Protein AF-A0A218QKM0-F1 (afdb_monomer_lite)

pLDDT: mean 96.47, std 3.66, range [78.0, 98.75]

Foldseek 3Di:
DQQAQLCQQALHHDDPVCSVPDASAPVHCPCVVVVVCCSLAPFQQDLPRDTRHNVSHGRHQAHDPDAANNPPRHDRNNPVSNVVVVVVVVCVVVVPPDDDPD

Sequence (102 aa):
MIHVAIPESRGQHVGWNNFLTTPPHPEGLAPLWSGNWGAYAANPDTANHLFGTSQGAGTAILTFLGGFHPQTESLWLTDMAHHHLAIAVIFIIAGHQYRTSW

Secondary structure (DSSP, 8-state):
-TTTHHHHHTT----TTTTTTS-SSTTTTHHHHTT-GGGGGSSPPPTT--TTSSTT----SS----S--TTT-S--HHHHHHHHHHHHHHHHHHHTSS----

Radius of gyration: 15.81 Å; chains: 1; bounding box: 37×33×45 Å

Structure (mmCIF, N/CA/C/O backbone):
data_AF-A0A218QKM0-F1
#
_entry.id   AF-A0A218QKM0-F1
#
loop_
_atom_site.group_PDB
_atom_site.id
_atom_site.type_symbol
_atom_site.label_atom_id
_atom_site.label_alt_id
_atom_site.label_comp_id
_atom_site.label_asym_id
_atom_site.label_entity_id
_atom_site.label_seq_id
_atom_site.pdbx_PDB_ins_code
_atom_site.Cartn_x
_atom_site.Cartn_y
_atom_site.Cartn_z
_atom_site.occupancy
_atom_site.B_iso_or_equiv
_atom_site.auth_seq_id
_atom_site.auth_comp_id
_atom_site.auth_asym_id
_atom_site.auth_atom_id
_atom_site.pdbx_PDB_model_num
ATOM 1 N N . MET A 1 1 ? 4.802 -3.402 1.919 1.00 96.19 1 MET A N 1
ATOM 2 C CA . MET A 1 1 ? 4.032 -2.448 2.753 1.00 96.19 1 MET A CA 1
ATOM 3 C C . MET A 1 1 ? 2.539 -2.519 2.459 1.00 96.19 1 MET A C 1
ATOM 5 O O . MET A 1 1 ? 1.801 -2.934 3.338 1.00 96.19 1 MET A O 1
ATOM 9 N N . ILE A 1 2 ? 2.118 -2.211 1.228 1.00 98.31 2 ILE A N 1
ATOM 10 C CA . ILE A 1 2 ? 0.705 -2.129 0.802 1.00 98.31 2 ILE A CA 1
ATOM 11 C C . ILE A 1 2 ? -0.121 -3.382 1.120 1.00 98.31 2 ILE A C 1
ATOM 13 O O . ILE A 1 2 ? -1.221 -3.269 1.633 1.00 98.31 2 ILE A O 1
ATOM 17 N N . HIS A 1 3 ? 0.411 -4.573 0.857 1.00 98.12 3 HIS A N 1
ATOM 18 C CA . HIS A 1 3 ? -0.372 -5.802 0.987 1.00 98.12 3 HIS A CA 1
ATOM 19 C C . HIS A 1 3 ? -0.370 -6.456 2.374 1.00 98.12 3 HIS A C 1
ATOM 21 O O . HIS A 1 3 ? -1.158 -7.362 2.596 1.00 98.12 3 HIS A O 1
ATOM 27 N N . VAL A 1 4 ? 0.540 -6.075 3.274 1.00 98.38 4 VAL A N 1
ATOM 28 C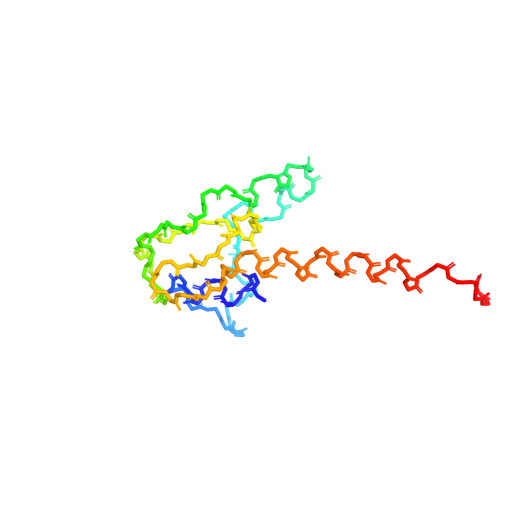 CA . VAL A 1 4 ? 0.692 -6.764 4.571 1.00 98.38 4 VAL A CA 1
ATOM 29 C C . VAL A 1 4 ? 0.723 -5.745 5.696 1.00 98.38 4 VAL A C 1
ATOM 31 O O . VAL A 1 4 ? -0.225 -5.655 6.453 1.00 98.38 4 VAL A O 1
ATOM 34 N N . ALA A 1 5 ? 1.755 -4.900 5.760 1.00 98.31 5 ALA A N 1
ATOM 35 C CA . ALA A 1 5 ? 1.909 -3.942 6.857 1.00 98.31 5 ALA A CA 1
ATOM 36 C C . ALA A 1 5 ? 0.703 -2.997 7.032 1.00 98.31 5 ALA A C 1
ATOM 38 O O . ALA A 1 5 ? 0.280 -2.774 8.159 1.00 98.31 5 ALA A O 1
ATOM 39 N N . ILE A 1 6 ? 0.141 -2.463 5.939 1.00 98.31 6 ILE A N 1
ATOM 40 C CA . ILE A 1 6 ? -1.046 -1.593 6.009 1.00 98.31 6 ILE A CA 1
ATOM 41 C C . ILE A 1 6 ? -2.285 -2.382 6.488 1.00 98.31 6 ILE A C 1
ATOM 43 O O . ILE A 1 6 ? -2.866 -1.973 7.490 1.00 98.31 6 ILE A O 1
ATOM 47 N N . PRO A 1 7 ? -2.669 -3.522 5.882 1.00 98.38 7 PRO A N 1
ATOM 48 C CA . PRO A 1 7 ? -3.745 -4.366 6.411 1.00 98.38 7 PRO A CA 1
ATOM 49 C C . PRO A 1 7 ? -3.563 -4.782 7.878 1.00 98.38 7 PRO A C 1
ATOM 51 O O . PRO A 1 7 ? -4.477 -4.600 8.679 1.00 98.38 7 PRO A O 1
ATOM 54 N N . GLU A 1 8 ? -2.373 -5.243 8.267 1.00 98.38 8 GLU A N 1
ATOM 55 C CA . GLU A 1 8 ? -2.078 -5.656 9.647 1.00 98.38 8 GLU A CA 1
ATOM 56 C C . GLU A 1 8 ? -2.193 -4.475 10.623 1.00 98.38 8 GLU A C 1
ATOM 58 O O . GLU A 1 8 ? -2.754 -4.612 11.708 1.00 98.38 8 GLU A O 1
ATOM 63 N N . SER A 1 9 ? -1.771 -3.269 10.216 1.00 97.75 9 SER A N 1
ATOM 64 C CA . SER A 1 9 ? -1.986 -2.047 11.008 1.00 97.75 9 SER A CA 1
ATOM 65 C C . SER A 1 9 ? -3.463 -1.680 11.175 1.00 97.75 9 SER A C 1
ATOM 67 O O . SER A 1 9 ? -3.807 -0.921 12.077 1.00 97.75 9 SER A O 1
ATOM 69 N N . ARG A 1 10 ? -4.341 -2.239 10.336 1.00 98.38 10 ARG A N 1
ATOM 70 C CA . ARG A 1 10 ? -5.798 -2.063 10.370 1.00 98.38 10 ARG A CA 1
ATOM 71 C C . ARG A 1 10 ? -6.523 -3.266 10.981 1.00 98.38 10 ARG A C 1
ATOM 73 O O . ARG A 1 10 ? -7.741 -3.378 10.863 1.00 98.38 10 ARG A O 1
ATOM 80 N N . GLY A 1 11 ? -5.791 -4.180 11.623 1.00 97.88 11 GLY A N 1
ATOM 81 C CA . GLY A 1 11 ? -6.353 -5.382 12.244 1.00 97.88 11 GLY A CA 1
ATOM 82 C C . GLY A 1 11 ? -6.830 -6.439 11.243 1.00 97.88 11 GLY A C 1
ATOM 83 O O . GLY A 1 11 ? -7.588 -7.336 11.611 1.00 97.88 11 GLY A O 1
ATOM 84 N N . GLN A 1 12 ? -6.413 -6.341 9.978 1.00 98.00 12 GLN A N 1
ATOM 85 C CA . GLN A 1 12 ? -6.726 -7.309 8.935 1.00 98.00 12 GLN A CA 1
ATOM 86 C C . GLN A 1 12 ? -5.519 -8.214 8.687 1.00 98.00 12 GLN A C 1
ATOM 88 O O . GLN A 1 12 ? -4.516 -7.782 8.119 1.00 98.00 12 GLN A O 1
ATOM 93 N N . HIS A 1 13 ? -5.649 -9.490 9.052 1.00 98.25 13 HIS A N 1
ATOM 94 C CA . HIS A 1 13 ? -4.564 -10.445 8.864 1.00 98.25 13 HIS A CA 1
ATOM 95 C C . HIS A 1 13 ? -4.358 -10.811 7.386 1.00 98.25 13 HIS A C 1
ATOM 97 O O . HIS A 1 13 ? -5.274 -11.328 6.731 1.00 98.25 13 HIS A O 1
ATOM 103 N N . VAL A 1 14 ? -3.140 -10.609 6.879 1.00 98.38 14 VAL A N 1
ATOM 104 C CA . VAL A 1 14 ? -2.734 -11.011 5.526 1.00 98.38 14 VAL A CA 1
ATOM 105 C C . VAL A 1 14 ? -1.424 -11.792 5.580 1.00 98.38 14 VAL A C 1
ATOM 107 O O . VAL A 1 14 ? -0.359 -11.256 5.879 1.00 98.38 14 VAL A O 1
ATOM 110 N N . GLY A 1 15 ? -1.505 -13.071 5.223 1.00 97.94 15 GLY A N 1
ATOM 111 C CA . GLY A 1 15 ? -0.392 -14.010 5.193 1.00 97.94 15 GLY A CA 1
ATOM 112 C C . GLY A 1 15 ? -0.331 -14.804 3.890 1.00 97.94 15 GLY A C 1
ATOM 113 O O . GLY A 1 15 ? -1.109 -14.608 2.956 1.00 97.94 15 GLY A O 1
ATOM 114 N N . TRP A 1 16 ? 0.607 -15.747 3.816 1.00 98.19 16 TRP A N 1
ATOM 115 C CA . TRP A 1 16 ? 0.858 -16.538 2.604 1.00 98.19 16 TRP A CA 1
ATOM 116 C C . TRP A 1 16 ? -0.357 -17.326 2.102 1.00 98.19 16 TRP A C 1
ATOM 118 O O . TRP A 1 16 ? -0.498 -17.550 0.904 1.00 98.19 16 TRP A O 1
ATOM 128 N N . ASN A 1 17 ? -1.243 -17.732 3.008 1.00 97.88 17 ASN A N 1
ATOM 129 C CA . ASN A 1 17 ? -2.442 -18.509 2.707 1.00 97.88 17 ASN A CA 1
ATOM 130 C C . ASN A 1 17 ? -3.575 -17.689 2.066 1.00 97.88 17 ASN A C 1
ATOM 132 O O . ASN A 1 17 ? -4.422 -18.282 1.404 1.00 97.88 17 ASN A O 1
ATOM 136 N N . ASN A 1 18 ? -3.626 -16.366 2.269 1.00 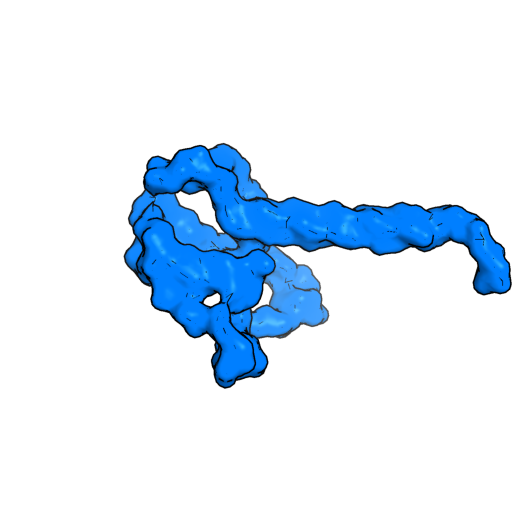97.94 18 ASN A N 1
ATOM 137 C CA . ASN A 1 18 ? -4.753 -15.526 1.837 1.00 97.94 18 ASN A CA 1
ATOM 138 C C . ASN A 1 18 ? -4.349 -14.254 1.065 1.00 97.94 18 ASN A C 1
ATOM 140 O O . ASN A 1 18 ? -5.228 -13.536 0.582 1.00 97.94 18 ASN A O 1
ATOM 144 N N . PHE A 1 19 ? -3.051 -13.976 0.904 1.00 97.75 19 PHE A N 1
ATOM 145 C CA . PHE A 1 19 ? -2.538 -12.796 0.196 1.00 97.75 19 PHE A CA 1
ATOM 146 C C . PHE A 1 19 ? -3.061 -12.686 -1.241 1.00 97.75 19 PHE A C 1
ATOM 148 O O . PHE A 1 19 ? -3.386 -11.597 -1.703 1.00 97.75 19 PHE A O 1
ATOM 155 N N . LEU A 1 20 ? -3.173 -13.812 -1.953 1.00 98.00 20 LEU A N 1
ATOM 156 C CA . LEU A 1 20 ? -3.622 -13.830 -3.351 1.00 98.00 20 LEU A CA 1
ATOM 157 C C . LEU A 1 20 ? -5.128 -13.583 -3.512 1.00 98.00 20 LEU A C 1
ATOM 159 O O . LEU A 1 20 ? -5.582 -13.251 -4.602 1.00 98.00 20 LEU A O 1
ATOM 163 N N . THR A 1 21 ? -5.899 -13.749 -2.441 1.00 97.62 21 THR A N 1
ATOM 164 C CA . THR A 1 21 ? -7.360 -13.594 -2.438 1.00 97.62 21 THR A CA 1
ATOM 165 C C . THR A 1 21 ? -7.822 -12.349 -1.687 1.00 97.62 21 THR A C 1
ATOM 167 O O . THR A 1 21 ? -9.007 -12.033 -1.707 1.00 97.62 21 THR A O 1
ATOM 170 N N . THR A 1 22 ? -6.905 -11.642 -1.023 1.00 97.75 22 THR A N 1
ATOM 171 C CA . THR A 1 22 ? -7.200 -10.442 -0.237 1.00 97.75 22 THR A CA 1
ATOM 172 C C . THR A 1 22 ? -6.669 -9.209 -0.968 1.00 97.75 22 THR A C 1
ATOM 174 O O . THR A 1 22 ? -5.459 -8.967 -0.953 1.00 97.75 22 THR A O 1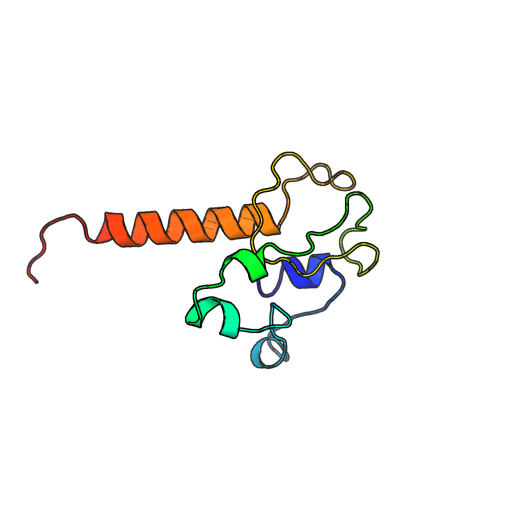
ATOM 177 N N . PRO A 1 23 ? -7.527 -8.418 -1.633 1.00 97.31 23 PRO A N 1
ATOM 178 C CA . PRO A 1 23 ? -7.065 -7.233 -2.339 1.00 97.31 23 PRO A CA 1
ATOM 179 C C . PRO A 1 23 ? -6.599 -6.154 -1.344 1.00 97.31 23 PRO A C 1
ATOM 181 O O . PRO A 1 23 ? -7.237 -5.961 -0.310 1.00 97.31 23 PRO A O 1
ATOM 184 N N . PRO A 1 24 ? -5.523 -5.406 -1.652 1.00 96.88 24 PRO A N 1
ATOM 185 C CA . PRO A 1 24 ? -5.017 -4.351 -0.771 1.00 96.88 24 PRO A CA 1
ATOM 186 C C . PRO A 1 24 ? -5.870 -3.071 -0.789 1.00 96.88 24 PRO A C 1
ATOM 188 O O . PRO A 1 24 ? -5.725 -2.232 0.093 1.00 96.88 24 PRO A O 1
ATOM 191 N N . HIS A 1 25 ? -6.729 -2.898 -1.798 1.00 97.94 25 HIS A N 1
ATOM 192 C CA . HIS A 1 25 ? -7.624 -1.752 -1.952 1.00 97.94 25 HIS A CA 1
ATOM 193 C C . HIS A 1 25 ? -8.996 -2.231 -2.454 1.00 97.94 25 HIS A C 1
ATOM 195 O O . HIS A 1 25 ? -9.021 -3.120 -3.311 1.00 97.94 25 HIS A O 1
ATOM 201 N N . PRO A 1 26 ? -10.124 -1.647 -2.001 1.00 96.88 26 PRO A N 1
ATOM 202 C CA . PRO A 1 26 ? -11.468 -2.088 -2.395 1.00 96.88 26 PRO A CA 1
ATOM 203 C C . PRO A 1 26 ? -11.716 -2.086 -3.910 1.00 96.88 26 PRO A C 1
ATOM 205 O O . PRO A 1 26 ? -12.332 -3.003 -4.441 1.00 96.88 26 PRO A O 1
ATOM 208 N N . GLU A 1 27 ? -11.190 -1.087 -4.622 1.00 96.62 27 GLU A N 1
ATOM 209 C CA . GLU A 1 27 ? -11.315 -0.977 -6.088 1.00 96.62 27 GLU A CA 1
ATOM 210 C C . GLU A 1 27 ? -10.266 -1.798 -6.865 1.00 96.62 27 GLU A C 1
ATOM 212 O O . GLU A 1 27 ? -10.186 -1.736 -8.095 1.00 96.62 27 GLU A O 1
ATOM 217 N N . GLY A 1 28 ? -9.425 -2.563 -6.163 1.00 96.25 28 GLY A N 1
ATOM 218 C CA . GLY A 1 28 ? -8.371 -3.369 -6.769 1.00 96.25 28 GLY A CA 1
ATOM 219 C C . GLY A 1 28 ? -7.440 -2.542 -7.658 1.00 96.25 28 GLY A C 1
ATOM 220 O O . GLY A 1 28 ? -7.023 -1.443 -7.294 1.00 96.25 28 GLY A O 1
ATOM 221 N N . LEU A 1 2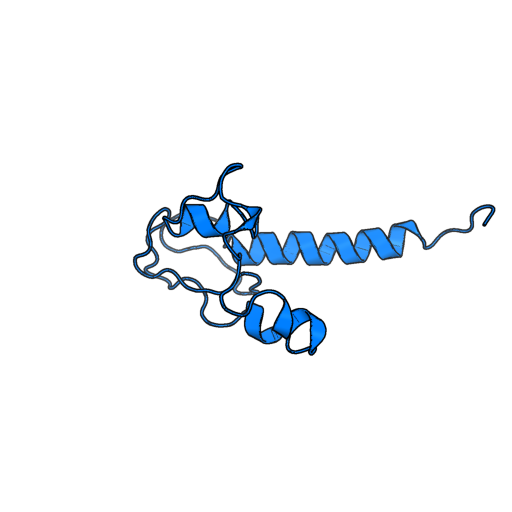9 ? -7.109 -3.079 -8.836 1.00 97.69 29 LEU A N 1
ATOM 222 C CA . LEU A 1 29 ? -6.227 -2.433 -9.816 1.00 97.69 29 LEU A CA 1
ATOM 223 C C . LEU A 1 29 ? -6.971 -1.551 -10.831 1.00 97.69 29 LEU A C 1
ATOM 225 O O . LEU A 1 29 ? -6.330 -0.963 -11.696 1.00 97.69 29 LEU A O 1
ATOM 229 N N . ALA A 1 30 ? -8.301 -1.444 -10.770 1.00 98.00 30 ALA A N 1
ATOM 230 C CA . ALA A 1 30 ? -9.046 -0.674 -11.767 1.00 98.00 30 ALA A CA 1
ATOM 231 C C . ALA A 1 30 ? -8.631 0.818 -11.818 1.00 98.00 30 ALA A C 1
ATOM 233 O O . ALA A 1 30 ? -8.386 1.304 -12.926 1.00 98.00 30 ALA A O 1
ATOM 234 N N . PRO A 1 31 ? -8.443 1.532 -10.683 1.00 97.94 31 PRO A N 1
ATOM 235 C CA . PRO A 1 31 ? -7.980 2.924 -10.700 1.00 97.94 31 PRO A CA 1
ATOM 236 C C . PRO A 1 31 ? -6.569 3.115 -11.271 1.00 97.94 31 PRO A C 1
ATOM 238 O O . PRO A 1 31 ? -6.275 4.161 -11.849 1.00 97.94 31 PRO A O 1
ATOM 241 N N . LEU A 1 32 ? -5.697 2.105 -11.153 1.00 97.50 32 LEU A N 1
ATOM 242 C CA . LEU A 1 32 ? -4.363 2.128 -11.759 1.00 97.50 32 LEU A CA 1
ATOM 243 C C . LEU A 1 32 ? -4.459 2.224 -13.286 1.00 97.50 32 LEU A C 1
ATOM 245 O O . LEU A 1 32 ? -3.814 3.079 -13.893 1.00 97.50 32 LEU A O 1
ATOM 249 N N . TRP A 1 33 ? -5.282 1.364 -13.891 1.00 97.75 33 TRP A N 1
ATOM 250 C CA . TRP A 1 33 ? -5.397 1.243 -15.347 1.00 97.75 33 TRP A CA 1
ATOM 251 C C . TRP A 1 33 ? -6.273 2.320 -15.987 1.00 97.75 33 TRP A C 1
ATOM 253 O O . TRP A 1 33 ? -6.068 2.652 -17.151 1.00 97.75 33 TRP A O 1
ATOM 263 N N . SER A 1 34 ? -7.220 2.896 -15.243 1.00 97.69 34 SER A N 1
ATOM 264 C CA . SER A 1 34 ? -8.023 4.034 -15.710 1.00 97.69 34 SER A CA 1
ATOM 265 C C . SER A 1 34 ? -7.316 5.386 -15.559 1.00 97.69 34 SER A C 1
ATOM 267 O O . SER A 1 34 ? -7.839 6.400 -16.016 1.00 97.69 34 SER A O 1
ATOM 269 N N . GLY A 1 35 ? -6.146 5.422 -14.908 1.00 96.81 35 GLY A N 1
ATOM 270 C CA . GLY A 1 35 ? -5.403 6.653 -14.626 1.00 96.81 35 GLY A CA 1
ATOM 271 C C . GLY A 1 35 ? -5.955 7.469 -13.451 1.00 96.81 35 GLY A C 1
ATOM 272 O O . GLY A 1 35 ? -5.401 8.515 -13.120 1.00 96.81 35 GLY A O 1
ATOM 273 N N . ASN A 1 36 ? -7.010 7.001 -12.777 1.00 97.56 36 ASN A N 1
ATOM 274 C CA . ASN A 1 36 ? -7.565 7.647 -11.588 1.00 97.56 36 ASN A CA 1
ATOM 275 C C . ASN A 1 36 ? -6.766 7.286 -10.319 1.00 97.56 36 ASN A C 1
ATOM 277 O O . ASN A 1 36 ? -7.297 6.733 -9.356 1.00 97.56 36 ASN A O 1
ATOM 281 N N . TRP A 1 37 ? -5.465 7.582 -10.303 1.00 97.75 37 TRP A N 1
ATOM 282 C CA . TRP A 1 37 ? -4.575 7.182 -9.202 1.00 97.75 37 TRP A CA 1
ATOM 283 C C . TRP A 1 37 ? -4.923 7.847 -7.867 1.00 97.75 37 TRP A C 1
ATOM 285 O O . TRP A 1 37 ? -4.627 7.291 -6.812 1.00 97.75 37 TRP A O 1
ATOM 295 N N . GLY A 1 38 ? -5.598 9.002 -7.906 1.00 97.38 38 GLY A N 1
ATOM 296 C CA . GLY A 1 38 ? -6.075 9.705 -6.715 1.00 97.38 38 GLY A CA 1
ATOM 297 C C . GLY A 1 38 ? -7.036 8.877 -5.856 1.00 97.38 38 GLY A C 1
ATOM 298 O O . GLY A 1 38 ? -7.098 9.096 -4.648 1.00 97.38 38 GLY A O 1
ATOM 299 N N . ALA A 1 39 ? -7.714 7.878 -6.435 1.00 97.75 39 ALA A N 1
ATOM 300 C CA . ALA A 1 39 ? -8.566 6.956 -5.684 1.00 97.75 39 ALA A CA 1
ATOM 301 C C . ALA A 1 39 ? -7.797 6.224 -4.567 1.00 97.75 39 ALA A C 1
ATOM 303 O O . ALA A 1 39 ? -8.324 6.047 -3.473 1.00 97.75 39 ALA A O 1
ATOM 304 N N . TYR A 1 40 ? -6.519 5.889 -4.785 1.00 98.50 40 TYR A N 1
ATOM 305 C CA . TYR A 1 40 ? -5.688 5.197 -3.791 1.00 98.50 40 TYR A CA 1
ATOM 306 C C . TYR A 1 40 ? -5.268 6.059 -2.592 1.00 98.50 40 TYR A C 1
ATOM 308 O O . TYR A 1 40 ? -4.751 5.517 -1.609 1.00 98.50 40 TYR A O 1
ATOM 316 N N . ALA A 1 41 ? -5.485 7.374 -2.663 1.00 98.25 41 ALA A N 1
ATOM 317 C CA . ALA A 1 41 ? -5.225 8.322 -1.580 1.00 98.25 41 ALA A CA 1
ATOM 318 C C . ALA A 1 41 ? -6.491 8.688 -0.789 1.00 98.25 41 ALA A C 1
ATOM 320 O O . ALA A 1 41 ? -6.405 9.383 0.225 1.00 98.25 41 ALA A O 1
ATOM 321 N N . ALA A 1 42 ? -7.666 8.247 -1.247 1.00 96.56 42 ALA A N 1
ATOM 322 C CA . ALA A 1 42 ? -8.935 8.594 -0.629 1.00 96.56 42 ALA A CA 1
ATOM 323 C C . ALA A 1 42 ? -9.140 7.852 0.700 1.00 96.56 42 ALA A C 1
ATOM 325 O O . ALA A 1 42 ? -8.848 6.662 0.817 1.00 96.56 42 ALA A O 1
ATOM 326 N N . ASN A 1 43 ? -9.712 8.557 1.682 1.00 97.06 43 ASN A N 1
ATOM 327 C CA . ASN A 1 43 ? -10.036 8.041 3.017 1.00 97.06 43 ASN A CA 1
ATOM 328 C C . ASN A 1 43 ? -8.803 7.471 3.753 1.00 97.06 43 ASN A C 1
ATOM 330 O O . ASN A 1 43 ? -8.696 6.250 3.918 1.00 97.06 43 ASN A O 1
ATOM 334 N N . PRO A 1 44 ? -7.851 8.328 4.173 1.00 97.69 44 PRO A N 1
ATOM 335 C CA . PRO A 1 44 ? -6.731 7.905 5.010 1.00 97.69 44 PRO A CA 1
ATOM 336 C C . PRO A 1 44 ? -7.201 7.405 6.381 1.00 97.69 44 PRO A C 1
ATOM 338 O O . PRO A 1 44 ? -8.333 7.662 6.796 1.00 97.69 44 PRO A O 1
ATOM 341 N N . ASP A 1 45 ? -6.309 6.715 7.094 1.00 97.81 45 ASP A N 1
ATOM 342 C CA . ASP A 1 45 ? -6.513 6.416 8.511 1.00 97.81 45 ASP A CA 1
ATOM 343 C C . ASP A 1 45 ? -6.725 7.728 9.287 1.00 97.81 45 ASP A C 1
ATOM 345 O O . ASP A 1 45 ? -6.068 8.743 9.037 1.00 97.81 45 ASP A O 1
ATOM 349 N N . THR A 1 46 ? -7.706 7.741 10.188 1.00 96.69 46 THR A N 1
ATOM 350 C CA . THR A 1 46 ? -8.080 8.964 10.915 1.00 96.69 46 THR A CA 1
ATOM 351 C C . THR A 1 46 ? -7.057 9.305 12.001 1.00 96.69 46 THR A C 1
ATOM 353 O O . THR A 1 46 ? -6.307 8.448 12.455 1.00 96.69 46 THR A O 1
ATOM 356 N N . ALA A 1 47 ? -7.077 10.539 12.514 1.00 93.56 47 ALA A N 1
ATOM 357 C CA . ALA A 1 47 ? -6.234 10.932 13.651 1.00 93.56 47 ALA A CA 1
ATOM 358 C C . ALA A 1 47 ? -6.482 10.101 14.931 1.00 93.56 47 ALA A C 1
ATOM 360 O O . ALA A 1 47 ? -5.618 10.042 15.799 1.00 93.56 47 ALA A O 1
ATOM 361 N N . ASN A 1 48 ? -7.652 9.460 15.033 1.00 94.69 48 ASN A N 1
ATOM 362 C CA . ASN A 1 48 ? -8.035 8.583 16.139 1.00 94.69 48 ASN A CA 1
ATOM 363 C C . ASN A 1 48 ? -7.898 7.091 15.781 1.00 94.69 48 ASN A C 1
ATOM 365 O O . ASN A 1 48 ? -8.465 6.251 16.481 1.00 94.69 48 ASN A O 1
ATOM 369 N N . HIS A 1 49 ? -7.221 6.753 14.675 1.00 96.75 49 HIS A N 1
ATOM 370 C CA . HIS A 1 49 ? -6.964 5.362 14.308 1.00 96.75 49 HIS A CA 1
ATOM 371 C C . HIS A 1 49 ? -6.173 4.670 15.418 1.00 96.75 49 HIS A C 1
ATOM 373 O O . HIS A 1 49 ? -5.182 5.199 15.923 1.00 96.75 49 HIS A O 1
ATOM 379 N N . LEU A 1 50 ? -6.648 3.490 15.813 1.00 96.75 50 LEU A N 1
ATOM 380 C CA . LEU A 1 50 ? -5.962 2.628 16.763 1.00 96.75 50 LEU A CA 1
ATOM 381 C C . LEU A 1 50 ? -5.157 1.581 15.989 1.00 96.75 50 LEU A C 1
ATOM 383 O O . LEU A 1 50 ? -5.721 0.662 15.387 1.00 96.75 50 LEU A O 1
ATOM 387 N N . PHE A 1 51 ? -3.834 1.709 16.027 1.00 96.94 51 PHE A N 1
ATOM 388 C CA . PHE A 1 51 ? -2.904 0.845 15.312 1.00 96.94 51 PHE A CA 1
ATOM 389 C C . PHE A 1 51 ? -3.087 -0.632 15.689 1.00 96.94 51 PHE A C 1
ATOM 391 O O . PHE A 1 51 ? -3.185 -0.987 16.864 1.00 96.94 51 PHE A O 1
ATOM 398 N N . GLY A 1 52 ? -3.105 -1.499 14.678 1.00 96.62 52 GLY A N 1
ATOM 399 C CA . GLY A 1 52 ? -3.370 -2.933 14.806 1.00 96.62 52 GLY A CA 1
ATOM 400 C C . GLY A 1 52 ? -4.859 -3.287 14.858 1.00 96.62 52 GLY A C 1
ATOM 401 O O . GLY A 1 52 ? -5.201 -4.444 15.092 1.00 96.62 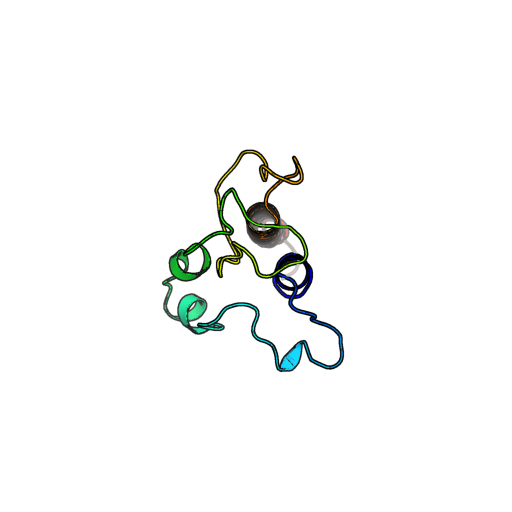52 GLY A O 1
ATOM 402 N N . THR A 1 53 ? -5.752 -2.313 14.659 1.00 97.69 53 THR A N 1
ATOM 403 C CA . THR A 1 53 ? -7.203 -2.506 14.761 1.00 97.69 53 THR A CA 1
ATOM 404 C C . THR A 1 53 ? -7.956 -1.792 13.638 1.00 97.69 53 THR A C 1
ATOM 406 O O . THR A 1 53 ? -7.411 -0.916 12.962 1.00 97.69 53 THR A O 1
ATOM 409 N N . SER A 1 54 ? -9.230 -2.142 13.452 1.00 97.69 54 SER A N 1
ATOM 410 C CA . SER A 1 54 ? -10.089 -1.516 12.442 1.00 97.69 54 SER A CA 1
ATOM 411 C C . SER A 1 54 ? -10.737 -0.208 12.920 1.00 97.69 54 SER A C 1
ATOM 413 O O . SER A 1 54 ? -11.397 0.472 12.133 1.00 97.69 54 SER A O 1
ATOM 415 N N . GLN A 1 55 ? -10.602 0.165 14.199 1.00 98.06 55 GLN A N 1
ATOM 416 C CA . GLN A 1 55 ? -11.193 1.396 14.730 1.00 98.06 55 GLN A CA 1
ATOM 417 C C . GLN A 1 55 ? -10.492 2.634 14.162 1.00 98.06 55 GLN A C 1
ATOM 419 O O . GLN A 1 55 ? -9.327 2.880 14.456 1.00 98.06 55 GLN A O 1
ATOM 424 N N . GLY A 1 56 ? -11.220 3.439 13.383 1.00 96.62 56 GLY A N 1
ATOM 425 C CA . GLY A 1 56 ? -10.686 4.654 12.758 1.00 96.62 56 GLY A CA 1
ATOM 426 C C . GLY A 1 56 ? -9.780 4.391 11.549 1.00 96.62 56 GLY A C 1
ATOM 427 O O . GLY A 1 56 ? -9.136 5.332 11.083 1.00 96.62 56 GLY A O 1
ATOM 428 N N . ALA A 1 57 ? -9.735 3.146 11.061 1.00 97.81 57 ALA A N 1
ATOM 429 C CA . ALA A 1 57 ? -8.976 2.745 9.883 1.00 97.81 57 ALA A CA 1
ATOM 430 C C . ALA A 1 57 ? -9.644 3.242 8.591 1.00 97.81 57 ALA A C 1
ATOM 432 O O . ALA A 1 57 ? -10.867 3.193 8.444 1.00 97.81 57 ALA A O 1
ATOM 433 N N . GLY A 1 58 ? -8.825 3.701 7.654 1.00 97.75 58 GLY A N 1
ATOM 434 C CA . GLY A 1 58 ? -9.223 4.110 6.316 1.00 97.75 58 GLY A CA 1
ATOM 435 C C . GLY A 1 58 ? -9.017 3.010 5.275 1.00 97.75 58 GLY A C 1
ATOM 436 O O . GLY A 1 58 ? -8.751 1.847 5.584 1.00 97.75 58 GLY A O 1
ATOM 437 N N . THR A 1 59 ? -9.116 3.395 4.004 1.00 98.12 59 THR A N 1
ATOM 438 C CA . THR A 1 59 ? -8.889 2.504 2.854 1.00 98.12 59 THR A CA 1
ATOM 439 C C . THR A 1 59 ? -7.717 2.932 1.984 1.00 98.12 59 THR A C 1
ATOM 441 O O . THR A 1 59 ? -7.250 2.121 1.187 1.00 98.12 59 THR A O 1
ATOM 444 N N . ALA A 1 60 ? -7.208 4.159 2.146 1.00 98.44 60 ALA A N 1
ATOM 445 C CA . ALA A 1 60 ? -6.075 4.650 1.368 1.00 98.44 60 ALA A CA 1
ATOM 446 C C . ALA A 1 60 ? -4.866 3.710 1.482 1.00 98.44 60 ALA A C 1
ATOM 448 O O . ALA A 1 60 ? -4.596 3.148 2.547 1.00 98.44 60 ALA A O 1
ATOM 449 N N . ILE A 1 61 ? -4.115 3.560 0.395 1.00 98.56 61 ILE A N 1
ATOM 450 C CA . ILE A 1 61 ? -2.872 2.772 0.364 1.00 98.56 61 ILE A CA 1
ATOM 451 C C . ILE A 1 61 ? -1.648 3.611 -0.008 1.00 98.56 61 ILE A C 1
ATOM 453 O O . ILE A 1 61 ? -0.521 3.186 0.247 1.00 98.56 61 ILE A O 1
ATOM 457 N N . LEU A 1 62 ? -1.860 4.798 -0.584 1.00 98.44 62 LEU A N 1
ATOM 458 C CA . LEU A 1 62 ? -0.816 5.720 -1.022 1.00 98.44 62 LEU A CA 1
ATOM 459 C C . LEU A 1 62 ? -1.247 7.144 -0.674 1.00 98.44 62 LEU A C 1
ATOM 461 O O . LEU A 1 62 ? -2.116 7.702 -1.335 1.00 98.44 62 LEU A O 1
ATOM 465 N N . THR A 1 63 ? -0.653 7.737 0.356 1.00 98.31 63 THR A N 1
ATOM 466 C CA . THR A 1 63 ? -1.000 9.097 0.800 1.00 98.31 63 THR A CA 1
ATOM 467 C C . THR A 1 63 ? 0.209 10.022 0.747 1.00 98.31 63 THR A C 1
ATOM 469 O O . THR A 1 63 ? 1.309 9.603 0.387 1.00 98.31 63 THR A O 1
ATOM 472 N N . PHE A 1 64 ? -0.018 11.302 1.031 1.00 97.38 64 PHE A N 1
ATOM 473 C CA . PHE A 1 64 ? 1.029 12.308 1.187 1.00 97.38 64 PHE A CA 1
ATOM 474 C C . PHE A 1 64 ? 0.627 13.271 2.317 1.00 97.38 64 PHE A C 1
ATOM 476 O O . PHE A 1 64 ? 0.438 14.465 2.096 1.00 97.38 64 PHE A O 1
ATOM 483 N N . LEU A 1 65 ? 0.364 12.714 3.504 1.00 95.50 65 LEU A N 1
ATOM 484 C CA . LEU A 1 65 ? -0.173 13.460 4.650 1.00 95.50 65 LEU A CA 1
ATOM 485 C C . LEU A 1 65 ? 0.905 14.325 5.312 1.00 95.50 65 LEU A C 1
ATOM 487 O O . LEU A 1 65 ? 0.662 15.489 5.629 1.00 95.50 65 LEU A O 1
ATOM 491 N N . GLY A 1 66 ? 2.097 13.757 5.504 1.00 91.38 66 GLY A N 1
ATOM 492 C CA . GLY A 1 66 ? 3.159 14.357 6.300 1.00 91.38 66 GLY A CA 1
ATOM 493 C C . GLY A 1 66 ? 2.880 14.316 7.809 1.00 91.38 66 GLY A C 1
ATOM 494 O O . GLY A 1 66 ? 1.800 13.953 8.278 1.00 91.38 66 GLY A O 1
ATOM 495 N N . GLY A 1 67 ? 3.894 14.684 8.595 1.00 93.50 67 GLY A N 1
ATOM 496 C CA . GLY A 1 67 ? 3.825 14.625 10.057 1.00 93.50 67 GLY A CA 1
ATOM 497 C C . GLY A 1 67 ? 3.850 13.195 10.605 1.00 93.50 67 GLY A C 1
ATOM 498 O O . GLY A 1 67 ? 4.404 12.287 9.982 1.00 93.50 67 GLY A O 1
ATOM 499 N N . PHE A 1 68 ? 3.270 13.010 11.790 1.00 87.06 68 PHE A N 1
ATOM 500 C CA . PHE A 1 68 ? 3.280 11.740 12.513 1.00 87.06 68 PHE A CA 1
ATOM 501 C C . PHE A 1 68 ? 1.865 11.276 12.850 1.00 87.06 68 PHE A C 1
ATOM 503 O O . PHE A 1 68 ? 0.975 12.088 13.113 1.00 87.06 68 PHE A O 1
ATOM 510 N N . HIS A 1 69 ? 1.679 9.960 12.861 1.00 78.00 69 HIS A N 1
ATOM 511 C CA . HIS A 1 69 ? 0.467 9.309 13.324 1.00 78.00 69 HIS A CA 1
ATOM 512 C C . HIS A 1 69 ? 0.272 9.606 14.828 1.00 78.00 69 HIS A C 1
ATOM 514 O O . HIS A 1 69 ? 1.146 9.243 15.622 1.00 78.00 69 HIS A O 1
ATOM 520 N N . PRO A 1 70 ? -0.842 10.237 15.253 1.00 78.00 70 PRO A N 1
ATOM 521 C CA . PRO A 1 70 ? -0.974 10.806 16.601 1.00 78.00 70 PRO A CA 1
ATOM 522 C C . PRO A 1 70 ? -0.855 9.805 17.753 1.00 78.00 70 PRO A C 1
ATOM 524 O O . PRO A 1 70 ? -0.472 10.185 18.852 1.00 78.00 70 PRO A O 1
ATOM 527 N N . GLN A 1 71 ? -1.189 8.533 17.518 1.00 87.12 71 GLN A N 1
ATOM 528 C CA . GLN A 1 71 ? -1.122 7.493 18.549 1.00 87.12 71 GLN A CA 1
ATOM 529 C C . GLN A 1 71 ? 0.271 6.857 18.675 1.00 87.12 71 GLN A C 1
ATOM 531 O O . GLN A 1 71 ? 0.684 6.485 19.768 1.00 87.12 71 GLN A O 1
ATOM 536 N N . THR A 1 72 ? 0.968 6.657 17.554 1.00 84.69 72 THR A N 1
ATOM 537 C CA . THR A 1 72 ? 2.231 5.896 17.513 1.00 84.69 72 THR A CA 1
ATOM 538 C C . THR A 1 72 ? 3.449 6.805 17.443 1.00 84.69 72 THR A C 1
ATOM 540 O O . THR A 1 72 ? 4.567 6.314 17.564 1.00 84.69 72 THR A O 1
ATOM 543 N N . GLU A 1 73 ? 3.237 8.101 17.190 1.00 89.75 73 GLU A N 1
ATOM 544 C CA . GLU A 1 73 ? 4.272 9.121 16.989 1.00 89.75 73 GLU A CA 1
ATOM 545 C C . GLU A 1 73 ? 5.271 8.759 15.870 1.00 89.75 73 GLU A C 1
ATOM 547 O O . GLU A 1 73 ? 6.397 9.247 15.818 1.00 89.75 73 GLU A O 1
ATOM 552 N N . SER A 1 74 ? 4.846 7.902 14.938 1.00 90.81 74 SER A N 1
ATOM 553 C CA . SER A 1 74 ? 5.639 7.414 13.809 1.00 90.81 74 SER A CA 1
ATOM 554 C C . SER A 1 74 ? 5.092 7.925 12.476 1.00 90.81 74 SER A C 1
ATOM 556 O O . SER A 1 74 ? 4.000 8.484 12.405 1.00 90.81 74 SER A O 1
ATOM 558 N N . LEU A 1 75 ? 5.859 7.769 11.394 1.00 94.62 75 LEU A N 1
ATOM 559 C CA . LEU A 1 75 ? 5.392 8.128 10.051 1.00 94.62 75 LEU A CA 1
ATOM 560 C C . LEU A 1 75 ? 4.171 7.284 9.648 1.00 94.62 75 LEU A C 1
ATOM 562 O O . LEU A 1 75 ? 4.063 6.112 10.014 1.00 94.62 75 LEU A O 1
ATOM 566 N N . TRP A 1 76 ? 3.286 7.850 8.827 1.00 95.56 76 TRP A N 1
ATOM 567 C CA . TRP A 1 76 ? 2.154 7.118 8.259 1.00 95.56 76 TRP A CA 1
ATOM 568 C C . TRP A 1 76 ? 2.636 5.974 7.355 1.00 95.56 76 TRP A C 1
ATOM 570 O O . TRP A 1 76 ? 3.476 6.170 6.472 1.00 95.56 76 TRP A O 1
ATOM 580 N N . LEU A 1 77 ? 2.082 4.768 7.530 1.00 97.44 77 LEU A N 1
ATOM 581 C CA . LEU A 1 77 ? 2.438 3.606 6.699 1.00 97.44 77 LEU A CA 1
ATOM 582 C C . LEU A 1 77 ? 2.126 3.826 5.217 1.00 97.44 77 LEU A C 1
ATOM 584 O O . LEU A 1 77 ? 2.881 3.372 4.359 1.00 97.44 77 LEU A O 1
ATOM 588 N N . THR A 1 78 ? 1.049 4.541 4.912 1.00 98.00 78 THR A N 1
ATOM 589 C CA . THR A 1 78 ? 0.654 4.904 3.547 1.00 98.00 78 THR A CA 1
ATOM 590 C C . THR A 1 78 ? 1.587 5.942 2.917 1.00 98.00 78 THR A C 1
ATOM 592 O O . THR A 1 78 ? 1.864 5.844 1.721 1.00 98.00 78 THR A O 1
ATOM 595 N N . ASP A 1 79 ? 2.157 6.863 3.703 1.00 98.06 79 ASP A N 1
ATOM 596 C CA . ASP A 1 79 ? 3.187 7.804 3.230 1.00 98.06 79 ASP A CA 1
ATOM 597 C C . ASP A 1 79 ? 4.518 7.082 2.985 1.00 98.06 79 ASP A C 1
ATOM 599 O O . ASP A 1 79 ? 5.158 7.276 1.952 1.00 98.06 79 ASP A O 1
ATOM 603 N N . MET A 1 80 ? 4.922 6.187 3.893 1.00 98.38 80 MET A N 1
ATOM 604 C CA . MET A 1 80 ? 6.102 5.346 3.681 1.00 98.38 80 MET A CA 1
ATOM 605 C C . MET A 1 80 ? 5.939 4.450 2.442 1.00 98.38 80 MET A C 1
ATOM 607 O O . MET A 1 80 ? 6.882 4.306 1.664 1.00 98.38 80 MET A O 1
ATOM 611 N N . ALA A 1 81 ? 4.758 3.863 2.221 1.00 98.56 81 ALA A N 1
ATOM 612 C CA . ALA A 1 81 ? 4.481 3.057 1.032 1.00 98.56 81 ALA A CA 1
ATOM 613 C C . ALA A 1 81 ? 4.571 3.888 -0.259 1.00 98.56 81 ALA A C 1
ATOM 615 O O . ALA A 1 81 ? 5.212 3.449 -1.217 1.00 98.56 81 ALA A O 1
ATOM 616 N N . HIS A 1 82 ? 3.994 5.095 -0.264 1.00 98.62 82 HIS A N 1
ATOM 617 C CA . HIS A 1 82 ? 4.114 6.033 -1.379 1.00 98.62 82 HIS A CA 1
ATOM 618 C C . HIS A 1 82 ? 5.574 6.403 -1.629 1.00 98.62 82 HIS A C 1
ATOM 620 O O . HIS A 1 82 ? 6.042 6.285 -2.759 1.00 98.62 82 HIS A O 1
ATOM 626 N N . HIS A 1 83 ? 6.324 6.761 -0.586 1.00 98.44 83 HIS A N 1
ATOM 627 C CA . HIS A 1 83 ? 7.738 7.097 -0.706 1.00 98.44 83 HIS A CA 1
ATOM 628 C C . HIS A 1 83 ? 8.531 5.994 -1.422 1.00 98.44 83 HIS A C 1
ATOM 630 O O . HIS A 1 83 ? 9.213 6.278 -2.405 1.00 98.44 83 HIS A O 1
ATOM 636 N N . HIS A 1 84 ? 8.384 4.734 -0.996 1.00 98.75 84 HIS A N 1
ATOM 637 C CA . HIS A 1 84 ? 9.075 3.605 -1.627 1.00 98.75 84 HIS A CA 1
ATOM 638 C C . HIS A 1 84 ? 8.676 3.413 -3.096 1.00 98.75 84 HIS A C 1
ATOM 640 O O . HIS A 1 84 ? 9.535 3.140 -3.933 1.00 98.75 84 HIS A O 1
ATOM 646 N N . LEU A 1 85 ? 7.391 3.577 -3.427 1.00 98.38 85 LEU A N 1
ATOM 647 C CA . LEU A 1 85 ? 6.932 3.507 -4.814 1.00 98.38 85 LEU A CA 1
ATOM 648 C C . LEU A 1 85 ? 7.545 4.631 -5.664 1.00 98.38 85 LEU A C 1
ATOM 650 O O . LEU A 1 85 ? 8.051 4.368 -6.754 1.00 98.38 85 LEU A O 1
ATOM 654 N N . ALA A 1 86 ? 7.553 5.864 -5.154 1.00 98.38 86 ALA A N 1
ATOM 655 C CA . ALA A 1 86 ? 8.108 7.017 -5.856 1.00 98.38 86 ALA A CA 1
ATOM 656 C C . ALA A 1 86 ? 9.615 6.857 -6.123 1.00 98.38 86 ALA A C 1
ATOM 658 O O . ALA A 1 86 ? 10.06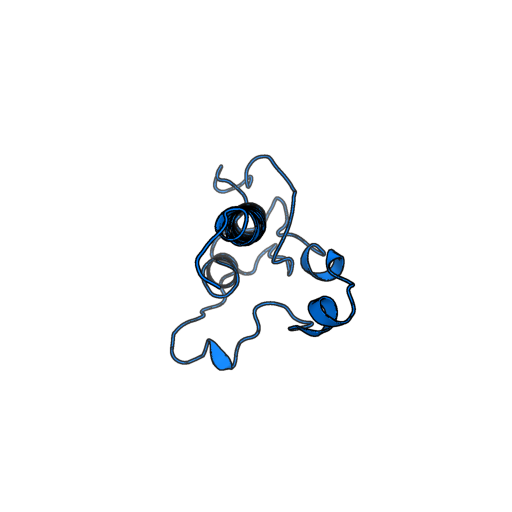2 7.042 -7.257 1.00 98.38 86 ALA A O 1
ATOM 659 N N . ILE A 1 87 ? 10.401 6.444 -5.119 1.00 98.38 87 ILE A N 1
ATOM 660 C CA . ILE A 1 87 ? 11.844 6.219 -5.308 1.00 98.38 87 ILE A CA 1
ATOM 661 C C . ILE A 1 87 ? 12.126 5.019 -6.220 1.00 98.38 87 ILE A C 1
ATOM 663 O O . ILE A 1 87 ? 13.090 5.060 -6.982 1.00 98.38 87 ILE A O 1
ATOM 667 N N . ALA A 1 88 ? 11.284 3.978 -6.202 1.00 98.56 88 ALA A N 1
ATOM 668 C CA . ALA A 1 88 ? 11.439 2.833 -7.096 1.00 98.56 88 ALA A CA 1
ATOM 669 C C . ALA A 1 88 ? 11.321 3.261 -8.565 1.00 98.56 88 ALA A C 1
ATOM 671 O O . ALA A 1 88 ? 12.159 2.881 -9.379 1.00 98.56 88 ALA A O 1
ATOM 672 N N . VAL A 1 89 ? 10.340 4.110 -8.896 1.00 98.31 89 VAL A N 1
ATOM 673 C CA . VAL A 1 89 ? 10.191 4.666 -10.252 1.00 98.31 89 VAL A CA 1
ATOM 674 C C . VAL A 1 89 ? 11.421 5.485 -10.649 1.00 98.31 89 VAL A C 1
ATOM 676 O O . VAL A 1 89 ? 11.959 5.287 -11.740 1.00 98.31 89 VAL A O 1
ATOM 679 N N . ILE A 1 90 ? 11.912 6.353 -9.757 1.00 98.50 90 ILE A N 1
ATOM 680 C CA . ILE A 1 90 ? 13.117 7.160 -10.007 1.00 98.50 90 ILE A CA 1
ATOM 681 C C . ILE A 1 90 ? 14.326 6.262 -10.291 1.00 98.50 90 ILE A C 1
ATOM 683 O O . ILE A 1 90 ? 15.039 6.486 -11.268 1.00 98.50 90 ILE A O 1
ATOM 687 N N . PHE A 1 91 ? 14.551 5.227 -9.478 1.00 98.50 91 PHE A N 1
ATOM 688 C CA . PHE A 1 91 ? 15.688 4.325 -9.654 1.00 98.50 91 PHE A CA 1
ATOM 689 C C . PHE A 1 91 ? 15.576 3.438 -10.887 1.00 98.50 91 PHE A C 1
ATOM 691 O O . PHE A 1 91 ? 16.598 3.169 -11.515 1.00 98.50 91 PHE A O 1
ATOM 698 N N . ILE A 1 92 ? 14.369 3.030 -11.282 1.00 98.38 92 ILE A N 1
ATOM 699 C CA . ILE A 1 92 ? 14.169 2.318 -12.548 1.00 98.38 92 ILE A CA 1
ATOM 700 C C . ILE A 1 92 ? 14.600 3.211 -13.712 1.00 98.38 92 ILE A C 1
ATOM 702 O O . ILE A 1 92 ? 15.396 2.774 -14.538 1.00 98.38 92 ILE A O 1
ATOM 706 N N . ILE A 1 93 ? 14.145 4.465 -13.761 1.00 98.31 93 ILE A N 1
ATOM 707 C CA . ILE A 1 93 ? 14.516 5.395 -14.839 1.00 98.31 93 ILE A CA 1
ATOM 708 C C . ILE A 1 93 ? 16.026 5.672 -14.816 1.00 98.31 93 ILE A C 1
ATOM 710 O O . ILE A 1 93 ? 16.697 5.532 -15.839 1.00 98.31 93 ILE A O 1
ATOM 714 N N . ALA A 1 94 ? 16.581 5.999 -13.647 1.00 97.62 94 ALA A N 1
ATOM 715 C CA . ALA A 1 94 ? 18.005 6.290 -13.488 1.00 97.62 94 ALA A CA 1
ATOM 716 C C . ALA A 1 94 ? 18.898 5.090 -13.857 1.00 97.62 94 ALA A C 1
ATOM 718 O O . ALA A 1 94 ? 19.949 5.265 -14.474 1.00 97.62 94 ALA A O 1
ATOM 719 N N . GLY A 1 95 ? 18.464 3.865 -13.543 1.00 97.56 95 GLY A N 1
ATOM 720 C CA . GLY A 1 95 ? 19.171 2.627 -13.882 1.00 97.56 95 GLY A CA 1
ATOM 721 C C . GLY A 1 95 ? 19.289 2.360 -15.386 1.00 97.56 95 GLY A C 1
ATOM 722 O O . GLY A 1 95 ? 20.121 1.553 -15.791 1.00 97.56 95 GLY A O 1
ATOM 723 N N . HIS A 1 96 ? 18.508 3.061 -16.212 1.00 97.56 96 HIS A N 1
ATOM 724 C CA . HIS A 1 96 ? 18.526 2.950 -17.674 1.00 97.56 96 HIS A CA 1
ATOM 725 C C . HIS A 1 96 ? 19.097 4.197 -18.365 1.00 97.56 96 HIS A C 1
ATOM 727 O O . HIS A 1 96 ? 19.050 4.303 -19.588 1.00 97.56 96 HIS A O 1
ATOM 733 N N . GLN A 1 97 ? 19.640 5.151 -17.607 1.00 96.88 97 GLN A N 1
ATOM 734 C CA . GLN A 1 97 ? 20.127 6.415 -18.160 1.00 96.88 97 GLN A CA 1
ATOM 735 C C . GLN A 1 97 ? 21.423 6.259 -18.975 1.00 96.88 97 GLN A C 1
ATOM 737 O O . GLN A 1 97 ? 21.684 7.050 -19.882 1.00 96.88 97 GLN A O 1
ATOM 742 N N . TYR A 1 98 ? 22.256 5.270 -18.646 1.00 95.06 98 TYR A N 1
ATOM 743 C CA . TYR A 1 98 ? 23.586 5.122 -19.233 1.00 95.06 98 TYR A CA 1
ATOM 744 C C . TYR A 1 98 ? 23.609 4.132 -20.393 1.00 95.06 98 TYR A C 1
ATOM 746 O O . TYR A 1 98 ? 22.915 3.118 -20.392 1.00 95.06 98 TYR A O 1
ATOM 754 N N . ARG A 1 99 ? 24.469 4.429 -21.374 1.00 91.75 99 ARG A N 1
ATOM 755 C CA . ARG A 1 99 ? 24.705 3.566 -22.528 1.00 91.75 99 ARG A CA 1
ATOM 756 C C . ARG A 1 99 ? 25.199 2.195 -22.084 1.00 91.75 99 ARG A C 1
ATOM 758 O O . ARG A 1 99 ? 26.086 2.066 -21.244 1.00 91.75 99 ARG A O 1
ATOM 765 N N . THR A 1 100 ? 24.687 1.196 -22.768 1.00 96.00 100 THR A N 1
ATOM 766 C CA . THR A 1 100 ? 25.018 -0.216 -22.620 1.00 96.00 100 THR A CA 1
ATOM 767 C C . THR A 1 100 ? 25.335 -0.796 -24.006 1.00 96.00 100 THR A C 1
ATOM 769 O O . THR A 1 100 ? 25.506 -0.055 -24.979 1.00 96.00 100 THR A O 1
ATOM 772 N N . SER A 1 101 ? 25.459 -2.118 -24.109 1.00 94.38 101 SER A N 1
ATOM 773 C CA . SER A 1 101 ? 25.653 -2.827 -25.379 1.00 94.38 101 SER A CA 1
ATOM 774 C C . SER A 1 101 ? 24.344 -3.267 -26.054 1.00 94.38 101 SER A C 1
ATOM 776 O O . SER A 1 101 ? 24.412 -4.071 -26.984 1.00 94.38 101 SER A O 1
ATOM 778 N N . TRP A 1 102 ? 23.186 -2.801 -25.566 1.00 91.12 102 TRP A N 1
ATOM 779 C CA . TRP A 1 102 ? 21.881 -2.967 -26.217 1.00 91.12 102 TRP A CA 1
ATOM 780 C C . TRP A 1 102 ? 21.500 -1.745 -27.050 1.00 91.12 102 TRP A C 1
ATOM 782 O O . TRP A 1 102 ? 21.978 -0.632 -26.731 1.00 91.12 102 TRP A O 1
#